Protein AF-A0A7S4EX37-F1 (afdb_monomer)

InterPro domains:
  IPR001650 Helicase, C-terminal domain-like [PF00271] (21-109)
  IPR001650 Helicase, C-terminal domain-like [PS51194] (1-131)
  IPR001650 Helicase, C-terminal domain-like [SM00490] (11-110)
  IPR027417 P-loop containing nucleoside triphosphate hydrolase [G3DSA:3.40.50.300] (1-130)
  IPR027417 P-loop containing nucleoside triphosphate hydrolase [SSF52540] (1-123)

Organism: Chrysotila carterae (NCBI:txid13221)

Mean predicted aligned error: 4.61 Å

Structure (mmCIF, N/CA/C/O backbone):
data_AF-A0A7S4EX37-F1
#
_entry.id   AF-A0A7S4EX37-F1
#
loop_
_atom_site.group_PDB
_atom_site.id
_atom_site.type_symbol
_atom_site.label_atom_id
_atom_site.label_alt_id
_atom_site.label_comp_id
_atom_site.label_asym_id
_atom_site.label_entity_id
_atom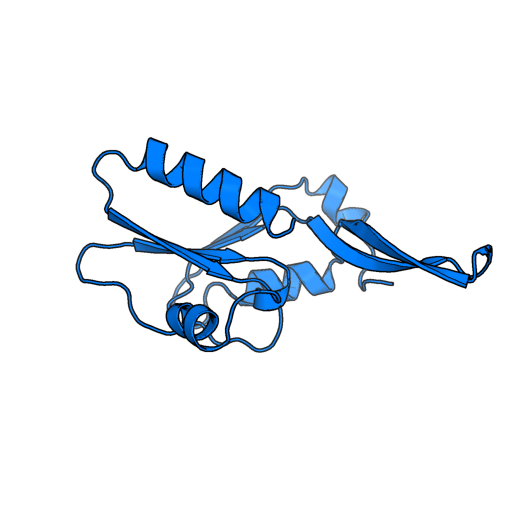_site.label_seq_id
_atom_site.pdbx_PDB_ins_code
_atom_site.Cartn_x
_atom_site.Cartn_y
_atom_site.Cartn_z
_atom_site.occupancy
_atom_site.B_iso_or_equiv
_atom_site.auth_seq_id
_atom_site.auth_comp_id
_atom_site.auth_asym_id
_atom_site.auth_atom_id
_atom_site.pdbx_PDB_model_num
ATOM 1 N N . PRO A 1 1 ? 2.516 2.589 -7.912 1.00 55.88 1 PRO A N 1
ATOM 2 C CA . PRO A 1 1 ? 1.929 3.934 -7.690 1.00 55.88 1 PRO A CA 1
ATOM 3 C C . PRO A 1 1 ? 2.795 4.804 -6.757 1.00 55.88 1 PRO A C 1
ATOM 5 O O . PRO A 1 1 ? 3.720 4.276 -6.137 1.00 55.88 1 PRO A O 1
ATOM 8 N N . GLY A 1 2 ? 2.502 6.114 -6.709 1.00 91.25 2 GLY A N 1
ATOM 9 C CA . GLY A 1 2 ? 3.223 7.168 -5.978 1.00 91.25 2 GLY A CA 1
ATOM 10 C C . GLY A 1 2 ? 2.301 8.132 -5.204 1.00 91.25 2 GLY A C 1
ATOM 11 O O . GLY A 1 2 ? 1.172 7.787 -4.859 1.00 91.25 2 GLY A O 1
ATOM 12 N N . VAL A 1 3 ? 2.790 9.349 -4.923 1.00 94.25 3 VAL A N 1
ATOM 13 C CA . VAL A 1 3 ? 2.110 10.359 -4.076 1.00 94.25 3 VAL A CA 1
ATOM 14 C C . VAL A 1 3 ? 0.733 10.756 -4.610 1.00 94.25 3 VAL A C 1
ATOM 16 O O . VAL A 1 3 ? -0.227 10.8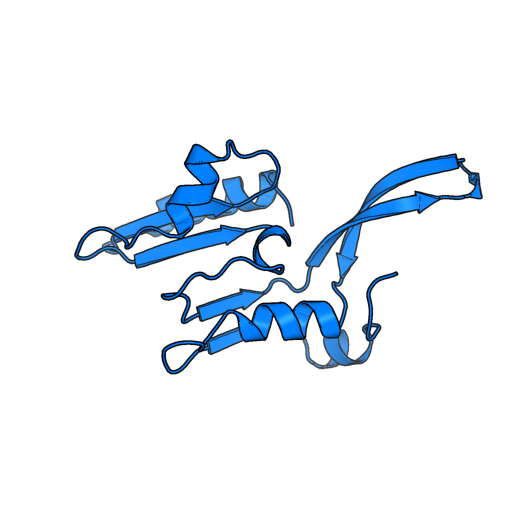46 -3.845 1.00 94.25 3 VAL A O 1
ATOM 19 N N . ARG A 1 4 ? 0.617 10.962 -5.929 1.00 94.94 4 ARG A N 1
ATOM 20 C CA . ARG A 1 4 ? -0.647 11.342 -6.575 1.00 94.94 4 ARG A CA 1
ATOM 21 C C . ARG A 1 4 ? -1.723 10.284 -6.337 1.00 94.94 4 ARG A C 1
ATOM 23 O O . ARG A 1 4 ? -2.787 10.613 -5.827 1.00 94.94 4 ARG A O 1
ATOM 30 N N . GLU A 1 5 ? -1.410 9.026 -6.639 1.00 95.81 5 GLU A N 1
ATOM 31 C CA . GLU A 1 5 ? -2.358 7.919 -6.504 1.00 95.81 5 GLU A CA 1
ATOM 32 C C . GLU A 1 5 ? -2.751 7.679 -5.036 1.00 95.81 5 GLU A C 1
ATOM 34 O O . GLU A 1 5 ? -3.914 7.401 -4.756 1.00 95.81 5 GLU A O 1
ATOM 39 N N . ILE A 1 6 ? -1.817 7.849 -4.089 1.00 96.56 6 ILE A N 1
ATOM 40 C CA . ILE A 1 6 ? -2.114 7.791 -2.646 1.00 96.56 6 ILE A CA 1
ATOM 41 C C . ILE A 1 6 ? -3.124 8.872 -2.250 1.00 96.56 6 ILE A C 1
ATOM 43 O O . ILE A 1 6 ? -4.103 8.580 -1.565 1.00 96.56 6 ILE A O 1
ATOM 47 N N . ARG A 1 7 ? -2.895 10.119 -2.674 1.00 96.25 7 ARG A N 1
ATOM 48 C CA . ARG A 1 7 ? -3.764 11.253 -2.342 1.00 96.25 7 ARG A CA 1
ATOM 49 C C . ARG A 1 7 ? -5.162 11.087 -2.932 1.00 96.25 7 ARG A C 1
ATOM 51 O O . ARG A 1 7 ? -6.143 11.382 -2.254 1.00 96.25 7 ARG A O 1
ATOM 58 N N . ASP A 1 8 ? -5.248 10.647 -4.182 1.00 96.19 8 ASP A N 1
ATOM 59 C CA . ASP A 1 8 ? -6.530 10.494 -4.864 1.00 96.19 8 ASP A CA 1
ATOM 60 C C . ASP A 1 8 ? -7.342 9.348 -4.237 1.00 96.19 8 ASP A C 1
ATOM 62 O O . ASP A 1 8 ? -8.490 9.567 -3.856 1.00 96.19 8 ASP A O 1
ATOM 66 N N . LEU A 1 9 ? -6.712 8.202 -3.942 1.00 95.12 9 LEU A N 1
ATOM 67 C CA . LEU A 1 9 ? -7.366 7.110 -3.210 1.00 95.12 9 LEU A CA 1
ATOM 68 C C . LEU A 1 9 ? -7.794 7.523 -1.793 1.00 95.12 9 LEU A C 1
ATOM 70 O O . LEU A 1 9 ? -8.878 7.156 -1.349 1.00 95.12 9 LEU A O 1
ATOM 74 N N . ALA A 1 10 ? -6.982 8.305 -1.074 1.00 94.50 10 ALA A N 1
ATOM 75 C CA . ALA A 1 10 ? -7.364 8.816 0.243 1.00 94.50 10 ALA A CA 1
ATOM 76 C C . ALA A 1 10 ? -8.630 9.684 0.172 1.00 94.50 10 ALA A C 1
ATOM 78 O O . ALA A 1 10 ? -9.510 9.569 1.025 1.00 94.50 10 ALA A O 1
ATOM 79 N N . ARG A 1 11 ? -8.734 10.533 -0.860 1.00 93.44 11 ARG A N 1
ATOM 80 C CA . ARG A 1 11 ? -9.912 11.374 -1.103 1.00 93.44 11 ARG A CA 1
ATOM 81 C C . ARG A 1 11 ? -11.145 10.524 -1.404 1.00 93.44 11 ARG A C 1
ATOM 83 O O . ARG A 1 11 ? -12.208 10.800 -0.853 1.00 93.44 11 ARG A O 1
ATOM 90 N N . ASP A 1 12 ? -11.003 9.503 -2.240 1.00 93.12 12 ASP A N 1
ATOM 91 C CA . ASP A 1 12 ? -12.114 8.626 -2.610 1.00 93.12 12 ASP A CA 1
ATOM 92 C C . ASP A 1 12 ? -12.590 7.793 -1.414 1.00 93.12 12 ASP A C 1
ATOM 94 O O . ASP A 1 12 ? -13.785 7.743 -1.131 1.00 93.12 12 ASP A O 1
ATOM 98 N N . LEU A 1 13 ? -11.665 7.244 -0.621 1.00 91.75 13 LEU A N 1
ATOM 99 C CA . LEU A 1 13 ? -11.997 6.535 0.618 1.00 91.75 13 LEU A CA 1
ATOM 100 C C . LEU A 1 13 ? -12.687 7.443 1.640 1.00 91.75 13 LEU A C 1
ATOM 102 O O . LEU A 1 13 ? -13.640 7.013 2.284 1.00 91.75 13 LEU A O 1
ATOM 106 N N . ALA A 1 14 ? -12.252 8.700 1.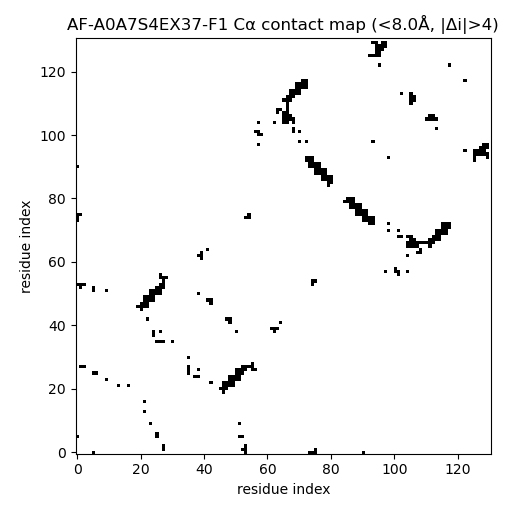769 1.00 89.19 14 ALA A N 1
ATOM 107 C CA . ALA A 1 14 ? -12.899 9.665 2.655 1.00 89.19 14 ALA A CA 1
ATOM 108 C C . ALA A 1 14 ? -14.346 9.970 2.227 1.00 89.19 14 ALA A C 1
ATOM 110 O O . ALA A 1 14 ? -15.206 10.165 3.083 1.00 89.19 14 ALA A O 1
ATOM 111 N N . ARG A 1 15 ? -14.635 9.966 0.919 1.00 87.94 15 ARG A N 1
ATOM 112 C CA . ARG A 1 15 ? -15.997 10.133 0.379 1.00 87.94 15 ARG A CA 1
ATOM 113 C C . ARG A 1 15 ? -16.855 8.883 0.568 1.00 87.94 15 ARG A C 1
ATOM 115 O O . ARG A 1 15 ? -18.042 8.994 0.852 1.00 87.94 15 ARG A O 1
ATOM 122 N N . CYS A 1 16 ? -16.257 7.703 0.432 1.00 83.62 16 CYS A N 1
ATOM 123 C CA . CYS A 1 16 ? -16.936 6.415 0.579 1.00 83.62 16 CYS A CA 1
ATOM 124 C C . CYS A 1 16 ? -17.096 5.956 2.036 1.00 83.62 16 CYS A C 1
ATOM 126 O O . CYS A 1 16 ? -17.705 4.915 2.272 1.00 83.62 16 CYS A O 1
ATOM 128 N N . ALA A 1 17 ? -16.546 6.691 3.009 1.00 69.50 17 ALA A N 1
ATOM 129 C CA . ALA A 1 17 ? -16.409 6.229 4.389 1.00 69.50 17 ALA A CA 1
ATOM 130 C C . ALA A 1 17 ? -17.737 5.849 5.074 1.00 69.50 17 ALA A C 1
ATOM 132 O O . ALA A 1 17 ? -17.708 5.054 6.015 1.00 69.50 17 ALA A O 1
ATOM 133 N N . GLY A 1 18 ? -18.893 6.326 4.591 1.00 70.50 18 GLY A N 1
ATOM 134 C CA . GLY A 1 18 ? -20.206 5.953 5.127 1.00 70.50 18 GLY A CA 1
ATOM 135 C C . GLY A 1 18 ? -20.258 6.096 6.655 1.00 70.50 18 GLY A C 1
ATOM 136 O O . GLY A 1 18 ? -19.886 7.135 7.193 1.00 70.50 18 GLY A O 1
ATOM 137 N N . SER A 1 19 ? -20.677 5.036 7.359 1.00 61.19 19 SER A N 1
ATOM 138 C CA . SER A 1 19 ? -20.674 4.937 8.833 1.00 61.19 19 SER A CA 1
ATOM 139 C C . SER A 1 19 ? -19.362 4.404 9.438 1.00 61.19 19 SER A C 1
ATOM 141 O O . SER A 1 19 ? -19.211 4.365 10.662 1.00 61.19 19 SER A O 1
ATOM 143 N N . GLY A 1 20 ? -18.404 3.975 8.614 1.00 67.06 20 GLY A N 1
ATOM 144 C CA . GLY A 1 20 ? -17.117 3.462 9.076 1.00 67.06 20 GLY A CA 1
ATOM 145 C C . GLY A 1 20 ? -16.169 4.593 9.471 1.00 67.06 20 GLY A C 1
ATOM 146 O O . GLY A 1 20 ? -16.062 5.600 8.777 1.00 67.06 20 GLY A O 1
ATOM 147 N N . LYS A 1 21 ? -15.414 4.421 10.562 1.00 86.81 21 LYS A N 1
ATOM 148 C CA . LYS A 1 21 ? -14.353 5.362 10.954 1.00 86.81 21 LYS A CA 1
ATOM 149 C C . LYS A 1 21 ? -12.996 4.825 10.502 1.00 86.81 21 LYS A C 1
ATOM 151 O O . LYS A 1 21 ? -12.529 3.799 10.996 1.00 86.81 21 LYS A O 1
ATOM 156 N N . TRP A 1 22 ? -12.368 5.510 9.553 1.00 91.75 22 TRP A N 1
ATOM 157 C CA . TRP A 1 22 ? -11.099 5.104 8.943 1.00 91.75 22 TRP A CA 1
ATOM 158 C C . TRP A 1 22 ? -10.005 6.076 9.378 1.00 91.75 22 TRP A C 1
ATOM 160 O O . TRP A 1 22 ? -10.187 7.288 9.300 1.00 91.75 22 TRP A O 1
ATOM 170 N N . LEU A 1 23 ? -8.862 5.556 9.823 1.00 94.06 23 LEU A N 1
ATOM 171 C CA . LEU A 1 23 ? -7.641 6.337 10.001 1.00 94.06 23 LEU A CA 1
ATOM 172 C C . LEU A 1 23 ? -6.781 6.136 8.751 1.00 94.06 23 LEU A C 1
ATOM 174 O O . LEU A 1 23 ? -6.071 5.136 8.643 1.00 94.06 23 LEU A O 1
ATOM 178 N N . LEU A 1 24 ? -6.895 7.061 7.797 1.00 95.12 24 LEU A N 1
ATOM 179 C CA . LEU A 1 24 ? -6.144 7.029 6.542 1.00 95.12 24 LEU A CA 1
ATOM 180 C C . LEU A 1 24 ? -4.748 7.627 6.761 1.00 95.12 24 LEU A C 1
ATOM 182 O O . LEU A 1 24 ? -4.628 8.799 7.115 1.00 95.12 24 LEU A O 1
ATOM 186 N N . LEU A 1 25 ? -3.698 6.833 6.547 1.00 96.56 25 LEU A N 1
ATOM 187 C CA . LEU A 1 25 ? -2.306 7.254 6.722 1.00 96.56 25 LEU A CA 1
ATOM 188 C C . LEU A 1 25 ? -1.531 7.092 5.407 1.00 96.56 25 LEU A C 1
ATOM 190 O O . LEU A 1 25 ? -1.327 5.957 4.967 1.00 96.56 25 LEU A O 1
ATOM 194 N N . PRO A 1 26 ? -1.078 8.182 4.761 1.00 96.88 26 PRO A N 1
ATOM 195 C CA . PRO A 1 26 ? -0.155 8.069 3.639 1.00 96.88 26 PRO A CA 1
ATOM 196 C C . PRO A 1 26 ? 1.222 7.593 4.127 1.00 96.88 26 PRO A C 1
ATOM 198 O O . PRO A 1 26 ? 1.655 7.941 5.224 1.00 96.88 26 PRO A O 1
ATOM 201 N N . LEU A 1 27 ? 1.931 6.818 3.303 1.00 95.94 27 LEU A N 1
ATOM 202 C CA . LEU A 1 27 ? 3.303 6.377 3.573 1.00 95.94 27 LEU A CA 1
ATOM 203 C C . LEU A 1 27 ? 4.147 6.367 2.287 1.00 95.94 27 LEU A C 1
ATOM 205 O O . LEU A 1 27 ? 4.079 5.440 1.473 1.00 95.94 27 LEU A O 1
ATOM 209 N N . HIS A 1 28 ? 4.968 7.398 2.105 1.00 94.81 28 HIS A N 1
ATOM 210 C CA . HIS A 1 28 ? 5.871 7.551 0.962 1.00 94.81 28 HIS A CA 1
ATOM 211 C C . HIS A 1 28 ? 7.142 8.319 1.345 1.00 94.81 28 HIS A C 1
ATOM 213 O O . HIS A 1 28 ? 7.185 8.965 2.390 1.00 94.81 28 HIS A O 1
ATOM 219 N N . GLY A 1 29 ? 8.167 8.253 0.488 1.00 91.38 29 GLY A N 1
ATOM 220 C CA . GLY A 1 29 ? 9.507 8.779 0.786 1.00 91.38 29 GLY A CA 1
ATOM 221 C C . GLY A 1 29 ? 9.565 10.289 1.037 1.00 91.38 29 GLY A C 1
ATOM 222 O O . GLY A 1 29 ? 10.374 10.736 1.838 1.00 91.38 29 GLY A O 1
ATOM 223 N N . GLU A 1 30 ? 8.674 11.066 0.416 1.00 92.69 30 GLU A N 1
ATOM 224 C CA . GLU A 1 30 ? 8.599 12.527 0.605 1.00 92.69 30 GLU A CA 1
ATOM 225 C C . GLU A 1 30 ? 7.954 12.959 1.943 1.00 92.69 30 GLU A C 1
ATOM 227 O O . GLU A 1 30 ? 7.931 14.148 2.253 1.00 92.69 30 GLU A O 1
ATOM 232 N N . LEU A 1 31 ? 7.407 12.037 2.752 1.00 94.44 31 LEU A N 1
ATOM 233 C CA . LEU A 1 31 ? 6.812 12.406 4.043 1.00 94.44 31 LEU A CA 1
ATOM 234 C C . LEU A 1 31 ? 7.881 12.716 5.097 1.00 94.44 31 LEU A C 1
ATOM 236 O O . LEU A 1 31 ? 8.834 11.944 5.237 1.00 94.44 31 LEU A O 1
ATOM 240 N N . PRO A 1 32 ? 7.675 13.738 5.950 1.00 95.94 32 PRO A N 1
ATOM 241 C CA . PRO A 1 32 ? 8.511 13.949 7.126 1.00 95.94 32 PRO A CA 1
ATOM 242 C C . PRO A 1 32 ? 8.542 12.714 8.034 1.00 95.94 32 PRO A C 1
ATOM 244 O O . PRO A 1 32 ? 7.522 12.052 8.237 1.00 95.94 32 PRO A O 1
ATOM 247 N N . ALA A 1 33 ? 9.680 12.447 8.678 1.00 92.88 33 ALA A N 1
ATOM 248 C CA . ALA A 1 33 ? 9.847 11.280 9.553 1.00 92.88 33 ALA A CA 1
ATOM 249 C C . ALA A 1 33 ? 8.789 11.197 10.673 1.00 92.88 33 ALA A C 1
ATOM 251 O O . ALA A 1 33 ? 8.356 10.110 11.052 1.00 92.88 33 ALA A O 1
ATOM 252 N N . LYS A 1 34 ? 8.336 12.347 11.195 1.00 94.88 34 LYS A N 1
ATOM 253 C CA . LYS A 1 34 ? 7.255 12.413 12.193 1.00 94.88 34 LYS A CA 1
ATOM 254 C C . LYS A 1 34 ? 5.932 11.859 11.652 1.00 94.88 34 LYS A C 1
ATOM 256 O O . LYS A 1 34 ? 5.231 11.174 12.387 1.00 94.88 34 LYS A O 1
ATOM 261 N N . GLU A 1 35 ? 5.618 12.129 10.389 1.00 95.00 35 GLU A N 1
ATOM 262 C CA . GLU A 1 35 ? 4.410 11.634 9.726 1.00 95.00 35 GLU A CA 1
ATOM 263 C C . GLU A 1 35 ? 4.531 10.144 9.402 1.00 95.00 35 GLU A C 1
ATOM 265 O O . GLU A 1 35 ? 3.619 9.383 9.717 1.00 95.00 35 GLU A O 1
ATOM 270 N N . GLN A 1 36 ? 5.688 9.699 8.894 1.00 94.38 36 GLN A N 1
ATOM 271 C CA . GLN A 1 36 ? 5.937 8.274 8.640 1.00 94.38 36 GLN A CA 1
ATOM 272 C C . GLN A 1 36 ? 5.776 7.434 9.913 1.00 94.38 36 GLN A C 1
ATOM 274 O O . GLN A 1 36 ? 5.186 6.360 9.871 1.00 94.38 36 GLN A O 1
ATOM 279 N N . ARG A 1 37 ? 6.218 7.945 11.072 1.00 93.94 37 ARG A N 1
ATOM 280 C CA . ARG A 1 37 ? 6.101 7.240 12.359 1.00 93.94 37 ARG A CA 1
ATOM 281 C C . ARG A 1 37 ? 4.662 6.981 12.816 1.00 93.94 37 ARG A C 1
ATOM 283 O O . ARG A 1 37 ? 4.451 6.084 13.628 1.00 93.94 37 ARG A O 1
ATOM 290 N N . LYS A 1 38 ? 3.664 7.705 12.295 1.00 95.06 38 LYS A N 1
ATOM 291 C CA . LYS A 1 38 ? 2.255 7.502 12.676 1.00 95.06 38 LYS A CA 1
ATOM 292 C C . LYS A 1 38 ? 1.738 6.109 12.317 1.00 95.06 38 LYS A C 1
ATOM 294 O O . LYS A 1 38 ? 0.832 5.622 12.984 1.00 95.06 38 LYS A O 1
ATOM 299 N N . VAL A 1 39 ? 2.316 5.448 11.309 1.00 94.81 39 VAL A N 1
ATOM 300 C CA . VAL A 1 39 ? 1.888 4.102 10.884 1.00 94.81 39 VAL A CA 1
ATOM 301 C C . VAL A 1 39 ? 2.147 3.024 11.939 1.00 94.81 39 VAL A C 1
ATOM 303 O O . VAL A 1 39 ? 1.449 2.010 11.951 1.00 94.81 39 VAL A O 1
ATOM 306 N N . PHE A 1 40 ? 3.102 3.257 12.844 1.00 93.75 40 PHE A N 1
ATOM 307 C CA . PHE A 1 40 ? 3.431 2.351 13.949 1.00 93.75 40 PHE A CA 1
ATOM 308 C C . PHE A 1 40 ? 2.514 2.520 15.159 1.00 93.75 40 PHE A C 1
ATOM 310 O O . PHE A 1 40 ? 2.488 1.660 16.032 1.00 93.75 40 PHE A O 1
ATOM 317 N N . LEU A 1 41 ? 1.765 3.621 15.231 1.00 94.06 41 LEU A N 1
ATOM 318 C CA . LEU A 1 41 ? 0.854 3.859 16.340 1.00 94.06 41 LEU A CA 1
ATOM 319 C C . LEU A 1 41 ? -0.439 3.047 16.146 1.00 94.06 41 LEU A C 1
ATOM 321 O O . LEU A 1 41 ? -0.899 2.865 15.007 1.00 94.06 41 LEU A O 1
ATOM 325 N N . PRO A 1 42 ? -1.049 2.553 17.238 1.00 92.94 42 PRO A N 1
ATOM 326 C CA . PRO A 1 42 ? -2.366 1.940 17.166 1.00 92.94 42 PRO A CA 1
ATOM 327 C C . PRO A 1 42 ? -3.422 2.990 16.771 1.00 92.94 42 PRO A C 1
ATOM 329 O O . PRO A 1 42 ? -3.301 4.161 17.149 1.00 92.94 42 PRO A O 1
ATOM 332 N N . PRO A 1 43 ? -4.469 2.610 16.017 1.00 93.81 43 PRO A N 1
ATOM 333 C CA . PRO A 1 43 ? -5.564 3.525 15.724 1.00 93.81 43 PRO A CA 1
ATOM 334 C C . PRO A 1 43 ? -6.385 3.845 16.986 1.00 93.81 43 PRO A C 1
ATOM 336 O O . PRO A 1 43 ? -6.466 3.019 17.900 1.00 93.81 43 PRO A O 1
ATOM 339 N N . PRO A 1 44 ? -7.069 5.004 17.030 1.00 93.19 44 PRO A N 1
ATOM 340 C CA . PRO A 1 44 ? -8.060 5.286 18.062 1.00 93.19 44 PRO A CA 1
ATOM 341 C C . PRO A 1 44 ? -9.156 4.212 18.125 1.00 93.19 44 PRO A C 1
ATOM 343 O O . PRO A 1 44 ? -9.494 3.575 17.122 1.00 93.19 44 PRO A O 1
ATOM 346 N N . LYS A 1 45 ? -9.758 4.040 19.308 1.00 92.25 45 LYS A N 1
ATOM 347 C CA . LYS A 1 45 ? -10.808 3.037 19.534 1.00 92.25 45 LYS A CA 1
ATOM 348 C C . LYS A 1 45 ? -11.969 3.222 18.549 1.00 92.25 45 LYS A C 1
ATOM 350 O O . LYS A 1 45 ? -12.500 4.319 18.392 1.00 92.25 45 LYS A O 1
ATOM 355 N N . GLY A 1 46 ? -12.375 2.126 17.910 1.00 90.44 46 GLY A N 1
ATOM 356 C CA . GLY A 1 46 ? -13.467 2.118 16.933 1.00 90.44 46 GLY A CA 1
ATOM 357 C C . GLY A 1 46 ? -13.079 2.615 15.537 1.00 90.44 46 GLY A C 1
ATOM 358 O O . GLY A 1 46 ? -13.966 2.770 14.701 1.00 90.44 46 GLY A O 1
ATOM 359 N N . MET A 1 47 ? -11.789 2.858 15.271 1.00 92.19 47 MET A N 1
ATOM 360 C CA . MET A 1 47 ? -11.289 3.200 13.940 1.00 92.19 47 MET A CA 1
ATOM 361 C C . MET A 1 47 ? -10.481 2.058 13.325 1.00 92.19 47 MET A C 1
ATOM 363 O O . MET A 1 47 ? -9.714 1.378 14.005 1.00 92.19 47 MET A O 1
ATOM 367 N N . ARG A 1 48 ? -10.598 1.886 12.006 1.00 92.31 48 ARG A N 1
ATOM 368 C CA . ARG A 1 48 ? -9.733 0.991 11.229 1.00 92.31 48 ARG A CA 1
ATOM 369 C C . ARG A 1 48 ? -8.564 1.780 10.644 1.00 92.31 48 ARG A C 1
ATOM 371 O O . ARG A 1 48 ? -8.785 2.721 9.884 1.00 92.31 48 ARG A O 1
ATOM 378 N N . LYS A 1 49 ? -7.328 1.390 10.970 1.00 94.62 49 LYS A N 1
ATOM 379 C CA . LYS A 1 49 ? -6.119 1.945 10.341 1.00 94.62 49 LYS A CA 1
ATOM 380 C C . LYS A 1 49 ? -6.007 1.445 8.903 1.00 94.62 49 LYS A C 1
ATOM 382 O O . LYS A 1 49 ? -6.082 0.242 8.665 1.00 94.62 49 LYS A O 1
ATOM 387 N N . VAL A 1 50 ? -5.815 2.361 7.959 1.00 95.50 50 VAL A N 1
ATOM 388 C CA . VAL A 1 50 ? -5.574 2.051 6.547 1.00 95.50 50 VAL A CA 1
ATOM 389 C C . VAL A 1 50 ? -4.361 2.837 6.084 1.00 95.50 50 VAL A C 1
ATOM 391 O O . VAL A 1 50 ? -4.367 4.067 6.071 1.00 95.50 50 VAL A O 1
ATOM 394 N N . ILE A 1 51 ? -3.308 2.111 5.719 1.00 96.44 51 ILE A N 1
ATOM 395 C CA . ILE A 1 51 ? -2.040 2.690 5.286 1.00 96.44 51 ILE A CA 1
ATOM 396 C C . ILE A 1 51 ? -1.990 2.644 3.761 1.00 96.44 51 ILE A C 1
ATOM 398 O O . ILE A 1 51 ? -2.076 1.575 3.160 1.00 96.44 51 ILE A O 1
ATOM 402 N N . LEU A 1 52 ? -1.841 3.809 3.138 1.00 96.88 52 LEU A N 1
ATOM 403 C CA . LEU A 1 52 ? -1.741 3.969 1.692 1.00 96.88 52 LEU A CA 1
ATOM 404 C C . LEU A 1 52 ? -0.276 4.215 1.341 1.00 96.88 52 LEU A C 1
ATOM 406 O O . LEU A 1 52 ? 0.245 5.301 1.597 1.00 96.88 52 LEU A O 1
ATOM 410 N N . SER A 1 53 ? 0.406 3.203 0.799 1.00 96.19 53 SER A N 1
ATOM 411 C CA . SER A 1 53 ? 1.862 3.247 0.646 1.00 96.19 53 SER A CA 1
ATOM 412 C C . SER A 1 53 ? 2.374 3.008 -0.770 1.00 96.19 53 SER A C 1
ATOM 414 O O . SER A 1 53 ? 1.753 2.339 -1.596 1.00 96.19 53 SER A O 1
ATOM 416 N N . THR A 1 54 ? 3.557 3.565 -1.019 1.00 95.12 54 THR A N 1
ATOM 417 C CA . THR A 1 54 ? 4.451 3.167 -2.114 1.00 95.12 54 THR A CA 1
ATOM 418 C C . THR A 1 54 ? 5.215 1.889 -1.737 1.00 95.12 54 THR A C 1
ATOM 420 O O . THR A 1 54 ? 4.923 1.239 -0.735 1.00 95.12 54 THR A O 1
ATOM 423 N N . ASN A 1 55 ? 6.241 1.522 -2.504 1.00 91.75 55 ASN A N 1
ATOM 424 C CA . ASN A 1 55 ? 7.147 0.427 -2.149 1.00 91.75 55 ASN A CA 1
ATOM 425 C C . ASN A 1 55 ? 8.000 0.702 -0.891 1.00 91.75 55 ASN A C 1
ATOM 427 O O . ASN A 1 55 ? 8.724 -0.184 -0.460 1.00 91.75 55 ASN A O 1
ATOM 431 N N . VAL A 1 56 ? 7.892 1.871 -0.250 1.00 90.88 56 VAL A N 1
ATOM 432 C CA . VAL A 1 56 ? 8.509 2.134 1.065 1.00 90.88 56 VAL A CA 1
ATOM 433 C C . VAL A 1 56 ? 8.025 1.147 2.139 1.00 90.88 56 VAL A C 1
ATOM 435 O O . VAL A 1 56 ? 8.815 0.738 2.982 1.00 90.88 56 VAL A O 1
ATOM 438 N N . ALA A 1 57 ? 6.765 0.697 2.086 1.00 87.56 57 ALA A N 1
ATOM 439 C CA . ALA A 1 57 ? 6.244 -0.340 2.990 1.00 87.56 57 ALA A CA 1
ATOM 440 C C . ALA A 1 57 ? 6.780 -1.757 2.710 1.00 87.56 57 ALA A C 1
ATOM 442 O O . ALA A 1 57 ? 6.519 -2.689 3.472 1.00 87.56 57 ALA A O 1
ATOM 443 N N . GLU A 1 58 ? 7.481 -1.956 1.596 1.00 84.12 58 GLU A N 1
ATOM 444 C CA . GLU A 1 58 ? 7.957 -3.270 1.175 1.00 84.12 58 GLU A CA 1
ATOM 445 C C . GLU A 1 58 ? 9.194 -3.714 1.949 1.00 84.12 58 GLU A C 1
ATOM 447 O O . GLU A 1 58 ? 9.324 -4.899 2.253 1.00 84.12 58 GLU A O 1
ATOM 452 N N . THR A 1 59 ? 10.065 -2.773 2.311 1.00 71.44 59 THR A N 1
ATOM 453 C CA . THR A 1 59 ? 11.295 -3.002 3.080 1.00 71.44 59 THR A CA 1
ATOM 454 C C . THR A 1 59 ? 11.056 -2.777 4.577 1.00 71.44 59 THR A C 1
ATOM 456 O O . THR A 1 59 ? 9.944 -2.442 4.963 1.00 71.44 59 THR A O 1
ATOM 459 N N . SER A 1 60 ? 12.054 -3.100 5.413 1.00 65.25 60 SER A N 1
ATOM 460 C CA . SER A 1 60 ? 12.109 -3.322 6.880 1.00 65.25 60 SER A CA 1
ATOM 461 C C . SER A 1 60 ? 11.287 -2.430 7.845 1.00 65.25 60 SER A C 1
ATOM 463 O O . SER A 1 60 ? 11.795 -2.000 8.875 1.00 65.25 60 SER A O 1
ATOM 465 N N . LEU A 1 61 ? 10.002 -2.204 7.578 1.00 78.06 61 LEU A N 1
ATOM 466 C CA . LEU A 1 61 ? 9.034 -1.578 8.470 1.00 78.06 61 LEU A CA 1
ATOM 467 C C . LEU A 1 61 ? 8.185 -2.674 9.112 1.00 78.06 61 LEU A C 1
ATOM 469 O O . LEU A 1 61 ? 7.477 -3.422 8.430 1.00 78.06 61 LEU A O 1
ATOM 473 N N . THR A 1 62 ? 8.260 -2.784 10.431 1.00 79.31 62 THR A N 1
ATOM 474 C CA . THR A 1 62 ? 7.423 -3.711 11.193 1.00 79.31 62 THR A CA 1
ATOM 475 C C . THR A 1 62 ? 6.164 -2.970 11.631 1.00 79.31 62 THR A C 1
ATOM 477 O O . THR A 1 62 ? 6.223 -2.100 12.491 1.00 79.31 62 THR A O 1
ATOM 480 N N . ILE A 1 63 ? 5.037 -3.271 10.984 1.00 87.62 63 ILE A N 1
ATOM 481 C CA . ILE A 1 63 ? 3.710 -2.771 11.363 1.00 87.62 63 ILE A CA 1
ATOM 482 C C . ILE A 1 63 ? 2.949 -3.968 11.932 1.00 87.62 63 ILE A C 1
ATOM 484 O O . ILE A 1 63 ? 2.470 -4.815 11.176 1.00 87.62 63 ILE A O 1
ATOM 488 N N . ASP A 1 64 ? 2.908 -4.070 13.258 1.00 83.50 64 ASP A N 1
ATOM 489 C CA . ASP A 1 64 ? 2.482 -5.287 13.964 1.00 83.50 64 ASP A CA 1
ATOM 490 C C . ASP A 1 64 ? 1.001 -5.637 13.773 1.00 83.50 64 ASP A C 1
ATOM 492 O O . ASP A 1 64 ? 0.621 -6.806 13.842 1.00 83.50 64 ASP A O 1
ATOM 496 N N . ASP A 1 65 ? 0.163 -4.643 13.490 1.00 87.88 65 ASP A N 1
ATOM 497 C CA . ASP A 1 65 ? -1.284 -4.782 13.315 1.00 87.88 65 ASP A CA 1
ATOM 498 C C . ASP A 1 65 ? -1.721 -4.885 11.840 1.00 87.88 65 ASP A C 1
ATOM 500 O O . ASP A 1 65 ? -2.908 -4.774 11.524 1.00 87.88 65 ASP A O 1
ATOM 504 N N . CYS A 1 66 ? -0.785 -5.124 10.913 1.00 91.19 66 CYS A N 1
ATOM 505 C CA . CYS A 1 66 ? -1.109 -5.335 9.503 1.00 91.19 66 CYS A CA 1
ATOM 506 C C . CYS A 1 66 ? -1.623 -6.764 9.249 1.00 91.19 66 CYS A C 1
ATOM 508 O O . CYS A 1 66 ? -0.864 -7.732 9.155 1.00 91.19 66 CYS A O 1
ATOM 510 N N . THR A 1 67 ? -2.940 -6.897 9.094 1.00 92.62 67 THR A N 1
ATOM 511 C CA . THR A 1 67 ? -3.597 -8.180 8.786 1.00 92.62 67 THR A CA 1
ATOM 512 C C . THR A 1 67 ? -4.021 -8.305 7.328 1.00 92.62 67 THR A C 1
ATOM 514 O O . THR A 1 67 ? -4.196 -9.414 6.835 1.00 92.62 67 THR A O 1
ATOM 517 N N . VAL A 1 68 ? -4.162 -7.194 6.603 1.00 94.94 68 VAL A N 1
ATOM 518 C CA . VAL A 1 68 ? -4.614 -7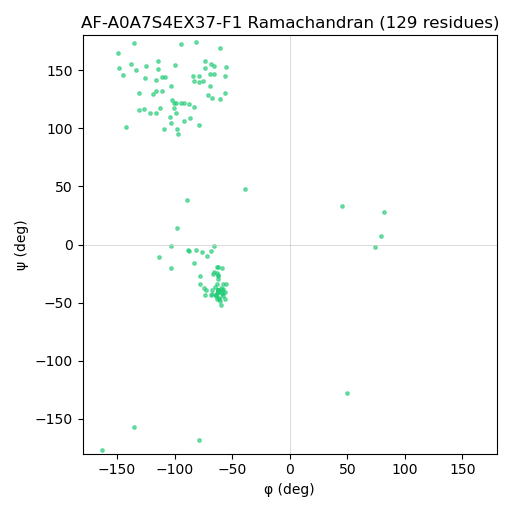.193 5.208 1.00 94.94 68 VAL A CA 1
ATOM 519 C C . VAL A 1 68 ? -3.683 -6.357 4.347 1.00 94.94 68 VAL A C 1
ATOM 521 O O . VAL A 1 68 ? -3.413 -5.198 4.654 1.00 94.94 68 VAL A O 1
ATOM 524 N N . VAL A 1 69 ? -3.248 -6.932 3.228 1.00 95.81 69 VAL A N 1
ATOM 525 C CA . VAL A 1 69 ? -2.492 -6.237 2.183 1.00 95.81 69 VAL A CA 1
ATOM 526 C C . VAL A 1 69 ? -3.282 -6.285 0.880 1.00 95.81 69 VAL A C 1
ATOM 528 O O . VAL A 1 69 ? -3.704 -7.353 0.442 1.00 95.81 69 VAL A O 1
ATOM 531 N N . ILE A 1 70 ? -3.456 -5.126 0.246 1.00 97.25 70 ILE A N 1
ATOM 532 C CA . ILE A 1 70 ? -4.038 -4.989 -1.093 1.00 97.25 70 ILE A CA 1
ATOM 533 C C . ILE A 1 70 ? -2.927 -4.495 -2.019 1.00 97.25 70 ILE A C 1
ATOM 535 O O . ILE A 1 70 ? -2.381 -3.413 -1.814 1.00 97.25 70 ILE A O 1
ATOM 539 N N . ASP A 1 71 ? -2.568 -5.292 -3.021 1.00 96.94 71 ASP A N 1
ATOM 540 C CA . ASP A 1 71 ? -1.413 -5.041 -3.877 1.00 96.94 71 ASP A CA 1
ATOM 541 C C . ASP A 1 71 ? -1.826 -4.796 -5.330 1.00 96.94 71 ASP A C 1
ATOM 543 O O . ASP A 1 71 ? -2.265 -5.702 -6.041 1.00 96.94 71 ASP A O 1
ATOM 547 N N . SER A 1 72 ? -1.601 -3.563 -5.791 1.00 96.38 72 SER A N 1
ATOM 548 C CA . SER A 1 72 ? -1.763 -3.173 -7.200 1.00 96.38 72 SER A CA 1
ATOM 549 C C . SER A 1 72 ? -0.822 -3.921 -8.157 1.00 96.38 72 SER A C 1
ATOM 551 O O . SER A 1 72 ? -1.036 -3.929 -9.364 1.00 96.38 72 SER A O 1
ATOM 553 N N . GLY A 1 73 ? 0.267 -4.506 -7.649 1.00 95.75 73 GLY A N 1
ATOM 554 C CA . GLY A 1 73 ? 1.315 -5.148 -8.443 1.00 95.75 73 GLY A CA 1
ATOM 555 C C . GLY A 1 73 ? 2.246 -4.172 -9.175 1.00 95.75 73 GLY A C 1
ATOM 556 O O . GLY A 1 73 ? 3.197 -4.607 -9.828 1.00 95.75 73 GLY A O 1
ATOM 557 N N . ARG A 1 74 ? 2.011 -2.861 -9.073 1.00 95.69 74 ARG A N 1
ATOM 558 C CA . ARG A 1 74 ? 2.796 -1.815 -9.744 1.00 95.69 74 ARG A CA 1
ATOM 559 C C . ARG A 1 74 ? 3.811 -1.191 -8.785 1.00 95.69 74 ARG A C 1
ATOM 561 O O . ARG A 1 74 ? 3.606 -1.167 -7.569 1.00 95.69 74 ARG A O 1
ATOM 568 N N . VAL A 1 75 ? 4.896 -0.654 -9.328 1.00 95.00 75 VAL A N 1
ATOM 569 C CA . VAL A 1 75 ? 5.940 0.080 -8.597 1.00 95.00 75 VAL A CA 1
ATOM 570 C C . VAL A 1 75 ? 6.477 1.206 -9.478 1.00 95.00 75 VAL A C 1
ATOM 572 O O . VAL A 1 75 ? 6.523 1.054 -10.696 1.00 95.00 75 VAL A O 1
ATOM 575 N N . ARG A 1 76 ? 6.845 2.343 -8.877 1.00 92.44 76 ARG A N 1
ATOM 576 C CA . ARG A 1 76 ? 7.660 3.363 -9.549 1.00 92.44 76 ARG A CA 1
ATOM 577 C C . ARG A 1 76 ? 9.087 3.231 -9.043 1.00 92.44 76 ARG A C 1
ATOM 579 O O . ARG A 1 76 ? 9.292 3.270 -7.834 1.00 92.44 76 ARG A O 1
ATOM 586 N N . MET A 1 77 ? 10.033 3.047 -9.951 1.00 89.12 77 MET A N 1
ATOM 587 C CA . MET A 1 77 ? 11.453 2.946 -9.624 1.00 89.12 77 MET A CA 1
ATOM 588 C C . MET A 1 77 ? 12.281 3.737 -10.625 1.00 89.12 77 MET A C 1
ATOM 590 O O . MET A 1 77 ? 11.847 3.989 -11.750 1.00 89.12 77 MET A O 1
ATOM 594 N N . THR A 1 78 ? 13.462 4.154 -10.189 1.00 89.06 78 THR A N 1
ATOM 595 C CA . THR A 1 78 ? 14.430 4.805 -11.062 1.00 89.06 78 THR A CA 1
ATOM 596 C C . THR A 1 78 ? 14.937 3.789 -12.077 1.00 89.06 78 THR A C 1
ATOM 598 O O . THR A 1 78 ? 15.397 2.714 -11.703 1.00 89.06 78 THR A O 1
ATOM 601 N N . SER A 1 79 ? 14.845 4.130 -13.356 1.00 88.69 79 SER A N 1
ATOM 602 C CA . SER A 1 79 ? 15.429 3.381 -14.460 1.00 88.69 79 SER A CA 1
ATOM 603 C C . SER A 1 79 ? 16.479 4.251 -15.137 1.00 88.69 79 SER A C 1
ATOM 605 O O . SER A 1 79 ? 16.238 5.431 -15.411 1.00 88.69 79 SER A O 1
ATOM 607 N N . PHE A 1 80 ? 17.652 3.667 -15.369 1.00 87.19 80 PHE A N 1
ATOM 608 C CA . PHE A 1 80 ? 18.770 4.329 -16.024 1.00 87.19 80 PHE A CA 1
ATOM 609 C C . PHE A 1 80 ? 18.829 3.931 -17.499 1.00 87.19 80 PHE A C 1
ATOM 611 O O . PHE A 1 80 ? 18.952 2.752 -17.831 1.00 87.19 80 PHE A O 1
ATOM 618 N N . ALA A 1 81 ? 18.765 4.923 -18.383 1.00 86.75 81 ALA A N 1
ATOM 619 C CA . ALA A 1 81 ? 18.933 4.738 -19.815 1.00 86.75 81 ALA A CA 1
ATOM 620 C C . ALA A 1 81 ? 20.377 5.077 -20.203 1.00 86.75 81 ALA A C 1
ATOM 622 O O . ALA A 1 81 ? 20.718 6.248 -20.379 1.00 86.75 81 ALA A O 1
ATOM 623 N N . ALA A 1 82 ? 21.218 4.049 -20.366 1.00 87.88 82 ALA A N 1
ATOM 624 C CA . ALA A 1 82 ? 22.645 4.217 -20.662 1.00 87.88 82 ALA A CA 1
ATOM 625 C C . ALA A 1 82 ? 22.902 5.053 -21.927 1.00 87.88 82 ALA A C 1
ATOM 627 O O . ALA A 1 82 ? 23.755 5.934 -21.913 1.00 87.88 82 ALA A O 1
ATOM 628 N N . ALA A 1 83 ? 22.110 4.844 -22.984 1.00 90.19 83 ALA A N 1
ATOM 629 C CA . ALA A 1 83 ? 22.231 5.586 -24.242 1.00 90.19 83 ALA A CA 1
ATOM 630 C C . ALA A 1 83 ? 21.977 7.099 -24.096 1.00 90.19 83 ALA A C 1
ATOM 632 O O . ALA A 1 83 ? 22.507 7.885 -24.872 1.00 90.19 83 ALA A O 1
ATOM 633 N N . ALA A 1 84 ? 21.177 7.504 -23.107 1.00 87.81 84 ALA A N 1
ATOM 634 C CA . ALA A 1 84 ? 20.852 8.904 -22.840 1.00 87.81 84 ALA A CA 1
ATOM 635 C C . ALA A 1 84 ? 21.616 9.475 -21.632 1.00 87.81 84 ALA A C 1
ATOM 637 O O . ALA A 1 84 ? 21.405 10.633 -21.283 1.00 87.81 84 ALA A O 1
ATOM 638 N N . ALA A 1 85 ? 22.442 8.659 -20.959 1.00 90.94 85 ALA A N 1
ATOM 639 C CA . ALA A 1 85 ? 23.082 8.972 -19.678 1.00 90.94 85 ALA A CA 1
ATOM 640 C C . ALA A 1 85 ? 22.119 9.599 -18.644 1.00 90.94 85 ALA A C 1
ATOM 642 O O . ALA A 1 85 ? 22.509 10.432 -17.827 1.00 90.94 85 ALA A O 1
ATOM 643 N N . ALA A 1 86 ? 20.845 9.199 -18.681 1.00 91.19 86 ALA A N 1
ATOM 644 C CA . ALA A 1 86 ? 19.774 9.837 -17.928 1.00 91.19 86 ALA A CA 1
ATOM 645 C C . ALA A 1 86 ? 19.016 8.821 -17.071 1.00 91.19 86 ALA A C 1
ATOM 647 O O . ALA A 1 86 ? 18.770 7.684 -17.480 1.00 91.19 86 ALA A O 1
ATOM 648 N N . SER A 1 87 ? 18.615 9.257 -15.877 1.00 90.25 87 SER A N 1
ATOM 649 C CA . SER A 1 87 ? 17.736 8.501 -14.985 1.00 90.25 87 SER A CA 1
ATOM 650 C C . SER A 1 87 ? 16.326 9.069 -15.042 1.00 90.25 87 SER A C 1
ATOM 652 O O . SER A 1 87 ? 16.138 10.282 -14.984 1.00 90.25 87 SER A O 1
ATOM 654 N N . SER A 1 88 ? 15.328 8.195 -15.110 1.00 89.62 88 SER A N 1
ATOM 655 C CA . SER A 1 88 ? 13.920 8.590 -15.051 1.00 89.62 88 SER A CA 1
ATOM 656 C C . SER A 1 88 ? 13.146 7.694 -14.094 1.00 89.62 88 SER A C 1
ATOM 658 O O . SER A 1 88 ? 13.494 6.534 -13.882 1.00 89.62 88 SER A O 1
ATOM 660 N N . LEU A 1 89 ? 12.097 8.238 -13.481 1.00 89.06 89 LEU A N 1
ATOM 661 C CA . LEU A 1 89 ? 11.209 7.469 -12.620 1.00 89.06 89 LEU A CA 1
ATO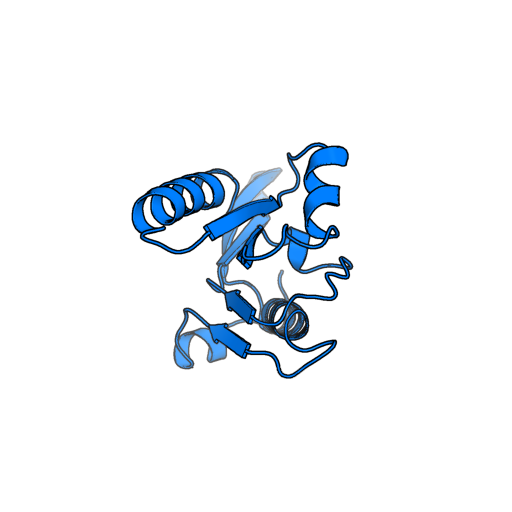M 662 C C . LEU A 1 89 ? 10.121 6.831 -13.488 1.00 89.06 89 LEU A C 1
ATOM 664 O O . LEU A 1 89 ? 9.232 7.526 -13.981 1.00 89.06 89 LEU A O 1
ATOM 668 N N . VAL A 1 90 ? 10.177 5.515 -13.669 1.00 91.81 90 VAL A N 1
ATOM 669 C CA . VAL A 1 90 ? 9.240 4.785 -14.531 1.00 91.81 90 VAL A CA 1
ATOM 670 C C . VAL A 1 90 ? 8.327 3.898 -13.708 1.00 91.81 90 VAL A C 1
ATOM 672 O O . VAL A 1 90 ? 8.716 3.327 -12.687 1.00 91.81 90 VAL A O 1
ATOM 675 N 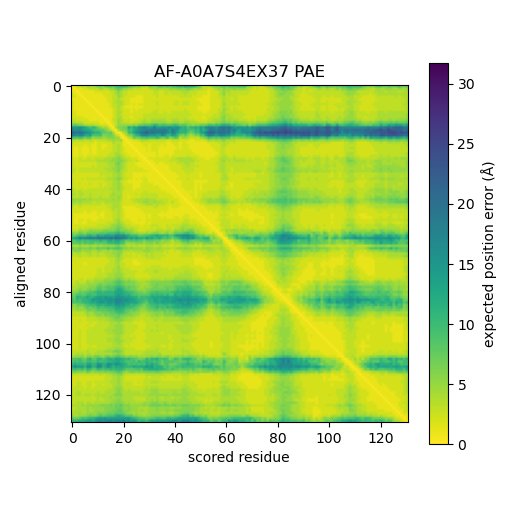N . GLU A 1 91 ? 7.076 3.789 -14.147 1.00 93.62 91 GLU A N 1
ATOM 676 C CA . GLU A 1 91 ? 6.127 2.867 -13.545 1.00 93.62 91 GLU A CA 1
ATOM 677 C C . GLU A 1 91 ? 6.141 1.523 -14.269 1.00 93.62 91 GLU A C 1
ATOM 679 O O . GLU A 1 91 ? 5.823 1.428 -15.455 1.00 93.62 91 GLU A O 1
ATOM 684 N N . GLN A 1 92 ? 6.419 0.463 -13.522 1.00 93.94 92 GLN A N 1
ATOM 685 C CA . GLN A 1 92 ? 6.490 -0.895 -14.038 1.00 93.94 92 GLN A CA 1
ATOM 686 C C . GLN A 1 92 ? 5.760 -1.885 -13.133 1.00 93.94 92 GLN A C 1
ATOM 688 O O . GLN A 1 92 ? 5.283 -1.562 -12.039 1.00 93.94 92 GLN A O 1
ATOM 693 N N . TRP A 1 93 ? 5.654 -3.124 -13.602 1.00 95.62 93 TRP A N 1
ATOM 694 C CA . TRP A 1 93 ? 5.258 -4.223 -12.739 1.00 95.62 93 TRP A CA 1
ATOM 695 C C . TRP A 1 93 ? 6.378 -4.510 -11.740 1.00 95.62 93 TRP A C 1
ATOM 697 O O . TRP A 1 93 ? 7.550 -4.550 -12.106 1.00 95.62 93 TRP A O 1
ATOM 707 N N . ALA A 1 94 ? 6.014 -4.725 -10.477 1.00 95.62 94 ALA A N 1
ATOM 708 C CA . ALA A 1 94 ? 6.958 -5.223 -9.484 1.00 95.62 94 ALA A CA 1
ATOM 709 C C . ALA A 1 94 ? 7.496 -6.611 -9.901 1.00 95.62 94 ALA A C 1
ATOM 711 O O . ALA A 1 94 ? 6.942 -7.259 -10.797 1.00 95.62 94 ALA A O 1
ATOM 712 N N . SER A 1 95 ? 8.518 -7.119 -9.230 1.00 95.94 95 SER A N 1
ATOM 713 C CA . SER A 1 95 ? 8.978 -8.499 -9.413 1.00 95.94 95 SER A CA 1
ATOM 714 C C . SER A 1 95 ? 8.131 -9.506 -8.623 1.00 95.94 95 SER A C 1
ATOM 716 O O . SER A 1 95 ? 7.234 -9.134 -7.846 1.00 95.94 95 SER A O 1
ATOM 718 N N . ARG A 1 96 ? 8.387 -10.806 -8.811 1.00 96.31 96 ARG A N 1
ATOM 719 C CA . ARG A 1 96 ? 7.785 -11.855 -7.969 1.00 96.31 96 ARG A CA 1
ATOM 720 C C . ARG A 1 96 ? 8.314 -11.796 -6.536 1.00 96.31 96 ARG A C 1
ATOM 722 O O . ARG A 1 96 ? 7.513 -11.927 -5.608 1.00 96.31 96 ARG A O 1
ATOM 729 N N . ALA A 1 97 ? 9.606 -11.523 -6.349 1.00 95.00 97 ALA A N 1
ATOM 730 C CA . ALA A 1 97 ? 10.218 -11.351 -5.035 1.00 95.00 97 ALA A CA 1
ATOM 731 C C . ALA A 1 97 ? 9.602 -10.172 -4.269 1.00 95.00 97 ALA A C 1
ATOM 733 O O . ALA A 1 97 ? 9.193 -10.334 -3.119 1.00 95.00 97 ALA A O 1
ATOM 734 N N . SER A 1 98 ? 9.427 -9.028 -4.933 1.00 94.69 98 SER A N 1
ATOM 735 C CA . SER A 1 98 ? 8.782 -7.837 -4.367 1.00 94.69 98 SER A CA 1
ATOM 736 C C . SER A 1 98 ? 7.365 -8.134 -3.855 1.00 94.69 98 SER A C 1
ATOM 738 O O . SER A 1 98 ? 7.013 -7.858 -2.706 1.00 94.69 98 SER A O 1
ATOM 740 N N . ARG A 1 99 ? 6.552 -8.833 -4.656 1.00 94.81 99 ARG A N 1
ATOM 741 C CA . ARG A 1 99 ? 5.212 -9.290 -4.237 1.00 94.81 99 ARG A CA 1
ATOM 742 C C . ARG A 1 99 ? 5.254 -10.251 -3.059 1.00 94.81 99 ARG A C 1
ATOM 744 O O . ARG A 1 99 ? 4.398 -10.177 -2.183 1.00 94.81 99 ARG A O 1
ATOM 751 N N . LYS A 1 100 ? 6.233 -11.160 -3.024 1.00 93.25 100 LYS A N 1
ATOM 752 C CA . LYS A 1 100 ? 6.416 -12.090 -1.904 1.00 93.25 100 LYS A CA 1
ATOM 753 C C . LYS A 1 100 ? 6.718 -11.327 -0.611 1.00 93.25 100 LYS A C 1
ATOM 755 O O . LYS A 1 100 ? 6.146 -11.670 0.422 1.00 93.25 100 LYS A O 1
ATOM 760 N N . GLN A 1 101 ? 7.537 -10.275 -0.680 1.00 92.81 101 GLN A N 1
ATOM 761 C CA . GLN A 1 101 ? 7.803 -9.381 0.451 1.00 92.81 101 GLN A CA 1
ATOM 762 C C . GLN A 1 101 ? 6.533 -8.644 0.896 1.00 92.81 101 GLN A C 1
ATOM 764 O O . GLN A 1 101 ? 6.198 -8.682 2.078 1.00 92.81 101 GLN A O 1
ATOM 769 N N . ARG A 1 102 ? 5.761 -8.071 -0.040 1.00 94.06 102 ARG A N 1
ATOM 770 C CA . ARG A 1 102 ? 4.464 -7.423 0.255 1.00 94.06 102 ARG A CA 1
ATOM 771 C C . ARG A 1 102 ? 3.476 -8.380 0.912 1.00 94.06 102 ARG A C 1
ATOM 773 O O . ARG A 1 102 ? 2.855 -8.027 1.908 1.00 94.06 102 ARG A O 1
ATOM 780 N N . ARG A 1 103 ? 3.363 -9.610 0.404 1.00 92.56 103 ARG A N 1
ATOM 781 C CA . ARG A 1 103 ? 2.526 -10.660 1.001 1.00 92.56 103 ARG A CA 1
ATOM 782 C C . ARG A 1 103 ? 2.936 -10.962 2.441 1.00 92.56 103 ARG A C 1
ATOM 784 O O . ARG A 1 103 ? 2.064 -11.129 3.280 1.00 92.56 103 ARG A O 1
ATOM 791 N N . GLY A 1 104 ? 4.237 -10.978 2.731 1.00 91.19 104 GLY A N 1
ATOM 792 C CA . GLY A 1 104 ? 4.773 -11.190 4.080 1.00 91.19 104 GLY A CA 1
ATOM 793 C C . GLY A 1 104 ? 4.509 -10.053 5.076 1.00 91.19 104 GLY A C 1
ATOM 794 O O . GLY A 1 104 ? 4.842 -10.198 6.252 1.00 91.19 104 GLY A O 1
ATOM 795 N N . ARG A 1 105 ? 3.929 -8.925 4.636 1.00 90.38 105 ARG A N 1
ATOM 796 C CA . ARG A 1 105 ? 3.468 -7.850 5.530 1.00 90.38 105 ARG A CA 1
ATOM 797 C C . ARG A 1 105 ? 2.135 -8.182 6.194 1.00 90.38 105 ARG A C 1
ATOM 799 O O . ARG A 1 105 ? 1.905 -7.718 7.302 1.00 90.38 105 ARG A O 1
ATOM 806 N N . ALA A 1 106 ? 1.304 -9.007 5.558 1.00 89.19 106 ALA A N 1
ATOM 807 C CA . ALA A 1 106 ? 0.111 -9.549 6.189 1.00 89.19 106 ALA A CA 1
ATOM 808 C C . ALA A 1 106 ? 0.467 -10.787 7.020 1.00 89.19 106 ALA A C 1
ATOM 810 O O . ALA A 1 106 ? 1.247 -11.637 6.592 1.00 89.19 106 ALA A O 1
ATOM 811 N N . GLY A 1 107 ? -0.166 -10.918 8.182 1.00 77.31 107 GLY A N 1
ATOM 812 C CA . GLY A 1 107 ? -0.223 -12.187 8.905 1.00 77.31 107 GLY A CA 1
ATOM 813 C C . GLY A 1 107 ? 1.005 -12.528 9.751 1.00 77.31 107 GLY A C 1
ATOM 814 O O . GLY A 1 107 ? 1.310 -13.699 9.957 1.00 77.31 107 GLY A O 1
ATOM 815 N N . ARG A 1 108 ? 1.726 -11.510 10.243 1.00 74.44 108 ARG A N 1
ATOM 816 C CA . ARG A 1 108 ? 2.845 -11.706 11.184 1.00 74.44 108 ARG A CA 1
ATOM 817 C C . ARG A 1 108 ? 2.377 -12.093 12.589 1.00 74.44 108 ARG A C 1
ATOM 819 O O . ARG A 1 108 ? 3.022 -12.904 13.238 1.00 74.44 108 ARG A O 1
ATOM 826 N N . THR A 1 109 ? 1.284 -11.491 13.053 1.00 73.00 109 THR A N 1
ATOM 827 C CA . THR A 1 109 ? 0.775 -11.606 14.434 1.00 73.00 109 THR A CA 1
ATOM 828 C C . THR A 1 109 ? -0.566 -12.341 14.526 1.00 73.00 109 THR A C 1
ATOM 830 O O . THR A 1 109 ? -1.020 -12.667 15.618 1.00 73.00 109 THR A O 1
ATOM 833 N N . SER A 1 110 ? -1.224 -12.600 13.393 1.00 77.12 110 SER A N 1
ATOM 834 C CA . SER A 1 110 ? -2.530 -13.271 13.301 1.00 77.12 110 SER A CA 1
ATOM 835 C C . SER A 1 110 ? -2.780 -13.775 11.872 1.00 77.12 110 SER A C 1
ATOM 837 O O . SER A 1 110 ? -1.911 -13.645 11.013 1.00 77.12 110 SER A O 1
ATOM 839 N N . HIS A 1 111 ? -3.948 -14.361 11.587 1.00 85.75 111 HIS A N 1
ATOM 840 C CA . HI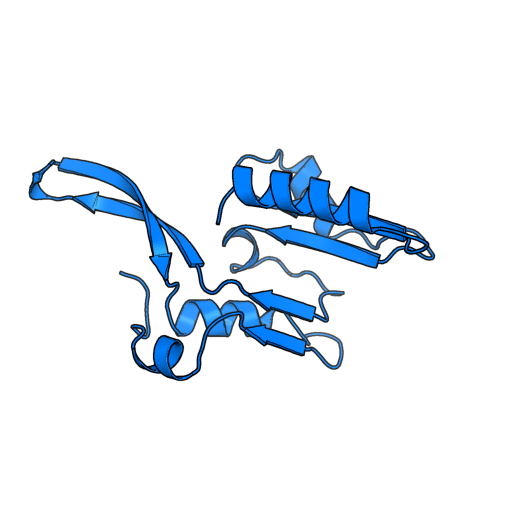S A 1 111 ? -4.313 -14.744 10.220 1.00 85.75 111 HIS A CA 1
ATOM 841 C C . HIS A 1 111 ? -4.361 -13.508 9.305 1.00 85.75 111 HIS A C 1
ATOM 843 O O . HIS A 1 111 ? -5.052 -12.534 9.605 1.00 85.75 111 HIS A O 1
ATOM 849 N N . GLY A 1 112 ? -3.617 -13.547 8.196 1.00 90.81 112 GLY A N 1
ATOM 850 C CA . GLY A 1 112 ? -3.507 -12.433 7.258 1.00 90.81 112 GLY A CA 1
ATOM 851 C C . GLY A 1 112 ? -4.105 -12.733 5.886 1.00 90.81 112 GLY A C 1
ATOM 852 O O . GLY A 1 112 ? -4.081 -13.872 5.428 1.00 90.81 112 GLY A O 1
ATOM 853 N N . ALA A 1 113 ? -4.588 -11.696 5.202 1.00 95.38 113 ALA A N 1
ATOM 854 C CA . ALA A 1 113 ? -5.082 -11.774 3.831 1.00 95.38 113 ALA A CA 1
ATOM 855 C C . ALA A 1 113 ? -4.232 -10.923 2.878 1.00 95.38 113 ALA A C 1
ATOM 857 O O . ALA A 1 113 ? -3.825 -9.804 3.198 1.00 95.38 113 ALA A O 1
ATOM 858 N N . TYR A 1 114 ? -4.003 -11.443 1.674 1.00 95.50 114 TYR A N 1
ATOM 859 C CA . TYR A 1 114 ? -3.302 -10.744 0.602 1.00 95.50 114 TYR A CA 1
ATOM 860 C C . TYR A 1 114 ? -4.156 -10.751 -0.665 1.00 95.50 114 TYR A C 1
ATOM 862 O O . TYR A 1 114 ? -4.422 -11.807 -1.239 1.00 95.50 114 TYR A O 1
ATOM 870 N N . TYR A 1 115 ? -4.563 -9.563 -1.104 1.00 97.44 115 TYR A N 1
ATOM 871 C CA . TYR A 1 115 ? -5.376 -9.353 -2.295 1.00 97.44 115 TYR A CA 1
ATOM 872 C C . TYR A 1 115 ? -4.502 -8.818 -3.427 1.00 97.44 115 TYR A C 1
ATOM 874 O O . TYR A 1 115 ? -4.048 -7.676 -3.396 1.00 97.44 115 TYR A O 1
ATOM 882 N N . ALA A 1 116 ? -4.272 -9.652 -4.438 1.00 97.00 116 ALA A N 1
ATOM 883 C CA . ALA A 1 116 ? -3.568 -9.272 -5.655 1.00 97.00 116 ALA A CA 1
ATOM 884 C C . ALA A 1 116 ? -4.547 -8.688 -6.681 1.00 97.00 116 ALA A C 1
ATOM 886 O O . ALA A 1 116 ? -5.455 -9.384 -7.131 1.00 97.00 116 ALA A O 1
ATOM 887 N N . LEU A 1 117 ? -4.328 -7.444 -7.109 1.00 97.19 117 LEU A N 1
ATOM 888 C CA . LEU A 1 117 ? -5.134 -6.785 -8.147 1.00 97.19 117 LEU A CA 1
ATOM 889 C C . LEU A 1 117 ? -4.579 -7.042 -9.558 1.00 97.19 117 LEU A C 1
ATOM 891 O O . LEU A 1 117 ? -4.538 -6.158 -10.410 1.00 97.19 117 LEU A O 1
ATOM 895 N N . TYR A 1 118 ? -4.091 -8.257 -9.794 1.00 96.12 118 TYR A N 1
ATOM 896 C CA . TYR A 1 118 ? -3.512 -8.689 -11.062 1.00 96.12 118 TYR A CA 1
ATOM 897 C C . TYR A 1 118 ? -3.783 -10.178 -11.284 1.00 96.12 118 TYR A C 1
ATOM 899 O O . TYR A 1 118 ? -3.919 -10.956 -10.339 1.00 96.12 118 TYR A O 1
ATOM 907 N N . SER A 1 119 ? -3.863 -10.590 -12.550 1.00 97.00 119 SER A N 1
ATOM 908 C CA . SER A 1 119 ? -4.191 -11.972 -12.900 1.00 97.00 119 SER A CA 1
ATOM 909 C C . SER A 1 119 ? -3.026 -12.934 -12.639 1.00 97.00 119 SER A C 1
ATOM 911 O O . SER A 1 119 ? -1.851 -12.554 -12.643 1.00 97.00 119 SER A O 1
ATOM 913 N N . ARG A 1 120 ? -3.343 -14.226 -12.485 1.00 95.81 120 ARG A N 1
ATOM 914 C CA . ARG A 1 120 ? -2.327 -15.292 -12.402 1.00 95.81 120 ARG A CA 1
ATOM 915 C C . ARG A 1 120 ? -1.453 -15.346 -13.659 1.00 95.81 120 ARG A C 1
ATOM 917 O O . ARG A 1 120 ? -0.247 -15.544 -13.549 1.00 95.81 120 ARG A O 1
ATOM 924 N N . ALA A 1 121 ? -2.045 -15.107 -14.831 1.00 97.25 121 ALA A N 1
ATOM 925 C CA . ALA A 1 121 ? -1.320 -15.036 -16.098 1.00 97.25 121 ALA A CA 1
ATOM 926 C C . ALA A 1 121 ? -0.319 -13.872 -16.117 1.00 97.25 121 ALA A C 1
ATOM 928 O O . ALA A 1 121 ? 0.816 -14.055 -16.550 1.00 97.25 121 ALA A O 1
ATOM 929 N N . GLN A 1 122 ? -0.705 -12.700 -15.594 1.00 96.06 122 GLN A N 1
ATOM 930 C CA . GLN A 1 122 ? 0.220 -11.581 -15.429 1.00 96.06 122 GLN A CA 1
ATOM 931 C C . GLN A 1 122 ? 1.362 -11.965 -14.489 1.00 96.06 122 GLN A C 1
ATOM 933 O O . GLN A 1 122 ? 2.512 -11.743 -14.841 1.00 96.06 122 GLN A O 1
ATOM 938 N N . TYR A 1 123 ? 1.066 -12.573 -13.333 1.00 95.31 123 TYR A N 1
ATOM 939 C CA . TYR A 1 123 ? 2.083 -12.986 -12.360 1.00 95.31 123 TYR A CA 1
ATOM 940 C C . TYR A 1 123 ? 3.117 -13.957 -12.947 1.00 95.31 123 TYR A C 1
ATOM 942 O O . TYR A 1 123 ? 4.311 -13.794 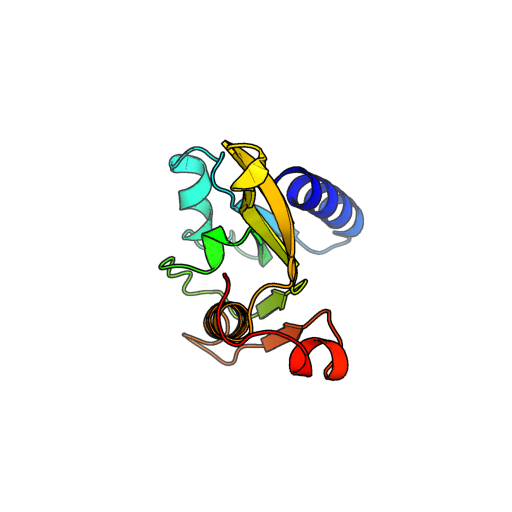-12.708 1.00 95.31 123 TYR A O 1
ATOM 950 N N . ALA A 1 124 ? 2.674 -14.932 -13.746 1.00 95.88 124 ALA A N 1
ATOM 951 C CA . ALA A 1 124 ? 3.545 -15.939 -14.353 1.00 95.88 124 ALA A CA 1
ATOM 952 C C . ALA A 1 124 ? 4.583 -15.355 -15.331 1.00 95.88 124 ALA A C 1
ATOM 954 O O . ALA A 1 124 ? 5.630 -15.959 -15.532 1.00 95.88 124 ALA A O 1
ATOM 955 N N . ARG A 1 125 ? 4.308 -14.182 -15.917 1.00 95.69 125 ARG A N 1
ATOM 956 C CA . ARG A 1 125 ? 5.196 -13.500 -16.876 1.00 95.69 125 ARG A CA 1
ATOM 957 C C . ARG A 1 125 ? 6.222 -12.575 -16.217 1.00 95.69 125 ARG A C 1
ATOM 959 O O . ARG A 1 125 ? 7.025 -11.968 -16.917 1.00 95.69 125 ARG A O 1
ATOM 966 N N . LEU A 1 126 ? 6.156 -12.393 -14.900 1.00 94.88 126 LEU A N 1
ATOM 967 C CA . LEU A 1 126 ? 7.011 -11.440 -14.199 1.00 94.88 126 LEU A CA 1
ATOM 968 C C . LEU A 1 126 ? 8.377 -12.044 -13.876 1.00 94.88 126 LEU A C 1
ATOM 970 O O . LEU A 1 126 ? 8.444 -13.218 -13.500 1.00 94.88 126 LEU A O 1
ATOM 974 N N . PRO A 1 127 ? 9.446 -11.234 -13.926 1.00 95.25 127 PRO A N 1
ATOM 975 C CA . PRO A 1 127 ? 10.762 -11.678 -13.501 1.00 95.25 127 PRO A CA 1
ATOM 976 C C . PRO A 1 127 ? 10.781 -11.956 -11.992 1.00 95.25 127 PRO A C 1
ATOM 978 O O . PRO A 1 127 ? 10.009 -11.375 -11.214 1.00 95.25 127 PRO A O 1
ATOM 981 N N . GLU A 1 128 ? 11.682 -12.846 -11.567 1.00 95.31 128 GLU A N 1
ATOM 982 C CA . GLU A 1 128 ? 11.826 -13.178 -10.146 1.00 95.31 128 GLU A CA 1
ATOM 983 C C . GLU A 1 128 ? 12.298 -11.962 -9.342 1.00 95.31 128 GLU A C 1
ATOM 985 O O . GLU A 1 128 ? 11.715 -11.652 -8.305 1.00 95.31 128 GLU A O 1
ATOM 990 N N . GLN A 1 129 ? 13.277 -11.226 -9.870 1.00 91.88 129 GLN A N 1
ATOM 991 C CA . GLN A 1 129 ? 13.836 -10.011 -9.278 1.00 91.88 129 GLN A CA 1
ATOM 992 C C . GLN A 1 129 ? 13.545 -8.786 -10.144 1.00 91.88 129 GLN A C 1
ATOM 994 O O . GLN A 1 129 ? 13.239 -8.906 -11.331 1.00 91.88 129 GLN A O 1
ATOM 999 N N . SER A 1 130 ? 13.580 -7.609 -9.523 1.00 83.38 130 SER A N 1
ATOM 1000 C CA . SER A 1 130 ? 13.544 -6.353 -10.276 1.00 83.38 130 SER A CA 1
ATOM 1001 C C . SER A 1 130 ? 14.905 -6.141 -10.959 1.00 83.38 130 SER A C 1
ATOM 1003 O O . SER A 1 130 ? 15.893 -6.662 -10.437 1.00 83.38 130 SER A O 1
ATOM 1005 N N . PRO A 1 131 ? 14.954 -5.429 -12.099 1.00 69.50 131 PRO A N 1
ATOM 1006 C CA . PRO A 1 131 ? 16.216 -5.034 -12.718 1.00 69.50 131 PRO A CA 1
ATOM 1007 C C . PRO A 1 131 ? 17.048 -4.128 -11.806 1.00 69.50 131 PRO A C 1
ATOM 1009 O O . PRO A 1 131 ? 16.439 -3.433 -10.955 1.00 69.50 131 PRO A O 1
#

Foldseek 3Di:
DDDVVLVVVVVVCVVVCPPAAEDEQEAEDPDDPVSNCVLQDDDPPRYHYDYRYALVVLDDDQNPPAQEFEDAQKHWDWDADPVVRDIDTDIDGAALCSVVSSQVNHQPNHHHYYHYPDDPVVNVPGHNHDD

Sequence (131 aa):
PGVREIRDLARDLARCAGSGKWLLLPLHGELPAKEQRKVFLPPPKGMRKVILSTNVAETSLTIDDCTVVIDSGRVRMTSFAAAAAASSLVEQWASRASRKQRRGRAGRTSHGAYYALYSRAQYARLPEQSP

Radius of gyration: 16.05 Å; Cα contacts (8 Å, |Δi|>4): 188; chains: 1; bounding box: 44×30×44 Å

Nearest PDB structures (foldseek):
  8szp-assembly2_B  TM=9.096E-01  e=4.379E-11  Homo sapiens
  6eud-assembly1_A  TM=9.138E-01  e=3.222E-11  Escherichia coli
  8i0w-assembly1_Z  TM=9.674E-01  e=3.118E-10  Homo sapiens
  9esi-assembly1_z  TM=9.295E-01  e=3.525E-10  Schizosaccharomyces pombe
  6bk8-assembly1_P  TM=9.011E-01  e=6.509E-10  Saccharomyces cerevisiae S288C

Secondary structure (DSSP, 8-state):
--HHHHHHHHHHHHHH-TT--EEEEEE-TTS-HHHHGGGGSPPPTT-EEEEEE-GGGGSS---TT--EEEE--EEEEEEEEGGGTEEEEEEEE--HHHHHHHHTTSSSSS--EEEESS-HHHHHTS-SS--

Solvent-accessible surface area (backbone atoms only — not comparable to full-atom values): 7900 Å² total; per-residue (Å²): 78,52,72,66,58,42,53,52,49,52,52,51,48,65,72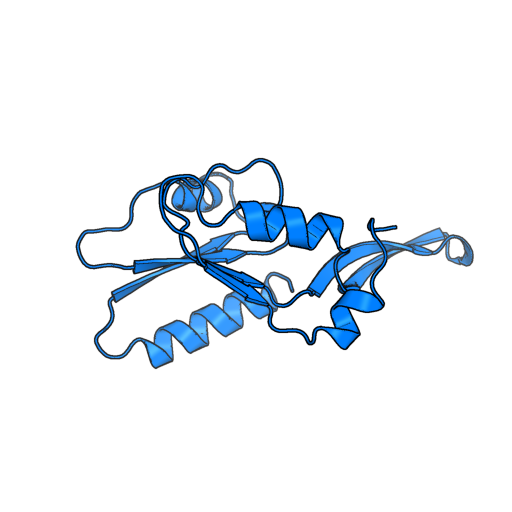,66,33,78,92,59,48,72,45,78,40,74,37,51,89,88,52,56,70,77,59,51,54,54,70,67,51,82,60,61,92,86,39,48,71,42,78,40,61,30,73,67,66,50,49,101,67,84,50,77,84,37,38,69,35,80,40,73,56,50,33,63,46,80,45,77,42,75,96,71,78,41,74,45,82,42,79,42,72,46,21,51,50,56,51,52,44,44,47,62,51,20,35,79,78,50,89,47,44,71,46,68,67,62,53,72,72,60,58,72,73,44,48,60,61,70,134

pLDDT: mean 90.65, std 7.89, range [55.88, 97.44]